Protein AF-A0A938V6F4-F1 (afdb_monomer)

pLDDT: mean 84.94, std 10.01, range [37.22, 95.19]

Mean predicted aligned error: 11.3 Å

Sequence (156 aa):
MPDELAATALKSLSTLVRALATEYGLTPGESLPTGRLVLPLSVDPELFRSKEQTREAAAQLVDEARRRVREGMEAIASFRLGRVYCFQCRSADCIHSAPGTPAQVFAGFSATGKPTFKELANLCLERGDERVDRIYADVPEVVAIAQEGDDLKGEL

Structure (mmCIF, N/CA/C/O backbone):
data_AF-A0A938V6F4-F1
#
_entry.id   AF-A0A938V6F4-F1
#
loop_
_atom_site.group_PDB
_atom_site.id
_atom_site.type_symbol
_atom_site.label_atom_id
_atom_site.label_alt_id
_atom_site.label_comp_id
_atom_site.label_asym_id
_atom_site.label_entity_id
_atom_site.label_seq_id
_atom_site.pdbx_PDB_ins_code
_atom_site.Cartn_x
_atom_site.Cartn_y
_atom_site.Cartn_z
_atom_site.occupancy
_atom_site.B_iso_or_equiv
_atom_site.auth_seq_id
_atom_site.auth_comp_id
_atom_site.auth_asym_id
_atom_site.auth_atom_id
_atom_site.pdbx_PDB_model_num
ATOM 1 N N . MET A 1 1 ? 14.570 -25.395 -25.319 1.00 80.25 1 MET A N 1
ATOM 2 C CA . MET A 1 1 ? 13.108 -25.355 -25.568 1.00 80.25 1 MET A CA 1
ATOM 3 C C . MET A 1 1 ? 12.564 -23.961 -25.241 1.00 80.25 1 MET A C 1
ATOM 5 O O . MET A 1 1 ? 13.219 -23.274 -24.464 1.00 80.25 1 MET A O 1
ATOM 9 N N . PRO A 1 2 ? 11.436 -23.499 -25.819 1.00 87.25 2 PRO A N 1
ATOM 10 C CA . PRO A 1 2 ? 10.906 -22.144 -25.585 1.00 87.25 2 PRO A CA 1
ATOM 11 C C . PRO A 1 2 ? 10.711 -21.786 -24.102 1.00 87.25 2 PRO A C 1
ATOM 13 O O . PRO A 1 2 ? 11.042 -20.677 -23.686 1.00 87.25 2 PRO A O 1
ATOM 16 N N . ASP A 1 3 ? 10.282 -22.750 -23.289 1.00 92.62 3 ASP A N 1
ATOM 17 C CA . ASP A 1 3 ? 10.033 -22.549 -21.856 1.00 92.62 3 ASP A CA 1
ATOM 18 C C . ASP A 1 3 ? 11.310 -22.229 -21.061 1.00 92.62 3 ASP A C 1
ATOM 20 O O . ASP A 1 3 ? 11.300 -21.395 -20.156 1.00 92.62 3 ASP A O 1
ATOM 24 N N . GLU A 1 4 ? 12.445 -22.829 -21.428 1.00 93.19 4 GLU A N 1
ATOM 25 C CA . GLU A 1 4 ? 13.740 -22.569 -20.782 1.00 93.19 4 GLU A CA 1
ATOM 26 C C . GLU A 1 4 ? 14.243 -21.148 -21.075 1.00 93.19 4 GLU A C 1
ATOM 28 O O . GLU A 1 4 ? 14.839 -20.496 -20.210 1.00 93.19 4 GLU A O 1
ATOM 33 N N . LEU A 1 5 ? 13.971 -20.642 -22.283 1.00 89.12 5 LEU A N 1
ATOM 34 C CA . LEU A 1 5 ? 14.291 -19.266 -22.666 1.00 89.12 5 LEU A CA 1
ATOM 35 C C . LEU A 1 5 ? 13.433 -18.274 -21.877 1.00 89.12 5 LEU A C 1
ATOM 37 O O . LEU A 1 5 ? 13.964 -17.306 -21.329 1.00 89.12 5 LEU A O 1
ATOM 41 N N . ALA A 1 6 ? 12.132 -18.548 -21.752 1.00 88.31 6 ALA A N 1
ATOM 42 C CA . ALA A 1 6 ? 11.220 -17.732 -20.956 1.00 88.31 6 ALA A CA 1
ATOM 43 C C . ALA A 1 6 ? 11.628 -17.696 -19.472 1.00 88.31 6 ALA A C 1
ATOM 45 O O . ALA A 1 6 ? 11.708 -16.619 -18.876 1.00 88.31 6 ALA A O 1
ATOM 46 N N . ALA A 1 7 ? 11.969 -18.848 -18.884 1.00 90.88 7 ALA A N 1
ATOM 47 C CA . ALA A 1 7 ? 12.443 -18.932 -17.502 1.00 90.88 7 ALA A CA 1
ATOM 48 C C . ALA A 1 7 ? 13.738 -18.129 -17.282 1.00 90.88 7 ALA A C 1
ATOM 50 O O . ALA A 1 7 ? 13.874 -17.404 -16.292 1.00 90.88 7 ALA A O 1
ATOM 51 N N . THR A 1 8 ? 14.673 -18.206 -18.231 1.00 93.19 8 THR A N 1
ATOM 52 C CA . THR A 1 8 ? 15.935 -17.453 -18.187 1.00 93.19 8 THR A CA 1
ATOM 53 C C . THR A 1 8 ? 15.697 -15.944 -18.276 1.00 93.19 8 THR A C 1
ATOM 55 O O . THR A 1 8 ? 16.282 -15.178 -17.503 1.00 93.19 8 THR A O 1
ATOM 58 N N . ALA A 1 9 ? 14.805 -15.504 -19.166 1.00 89.31 9 ALA A N 1
ATOM 59 C CA . ALA A 1 9 ? 14.434 -14.099 -19.303 1.00 89.31 9 ALA A CA 1
ATOM 60 C C . ALA A 1 9 ? 13.794 -13.552 -18.015 1.00 89.31 9 ALA A C 1
ATOM 62 O O . ALA A 1 9 ? 14.227 -12.519 -17.501 1.00 89.31 9 ALA A O 1
ATOM 63 N N . LEU A 1 10 ? 12.837 -14.280 -17.431 1.00 89.81 10 LEU A N 1
ATOM 64 C CA . LEU A 1 10 ? 12.196 -13.901 -16.166 1.00 89.81 10 LEU A CA 1
ATOM 65 C C . LEU A 1 10 ? 13.194 -13.825 -15.007 1.00 89.81 10 LEU A C 1
ATOM 67 O O . LEU A 1 10 ? 13.160 -12.874 -14.224 1.00 89.81 10 LEU A O 1
ATOM 71 N N . LYS A 1 11 ? 14.123 -14.784 -14.911 1.00 91.44 11 LYS A N 1
ATOM 72 C CA . LYS A 1 11 ? 15.184 -14.766 -13.893 1.00 91.44 11 LYS A CA 1
ATOM 73 C C . LYS A 1 11 ? 16.095 -13.547 -14.048 1.00 91.44 11 LYS A C 1
ATOM 75 O O . LYS A 1 11 ? 16.459 -12.918 -13.053 1.00 91.44 11 LYS A O 1
ATOM 80 N N . SER A 1 12 ? 16.429 -13.193 -15.286 1.00 91.81 12 SER A N 1
ATOM 81 C CA . SER A 1 12 ? 17.277 -12.038 -15.603 1.00 91.81 12 SER A CA 1
ATOM 82 C C . SER A 1 12 ? 16.583 -10.719 -15.252 1.00 91.81 12 SER A C 1
ATOM 84 O O . SER A 1 12 ? 17.177 -9.873 -14.587 1.00 91.81 12 SER A O 1
ATOM 86 N N . LEU A 1 13 ? 15.297 -10.580 -15.592 1.00 90.56 13 LEU A N 1
ATOM 87 C CA . LEU A 1 13 ? 14.470 -9.433 -15.204 1.00 90.56 13 LEU A CA 1
ATOM 88 C C . LEU A 1 13 ? 14.318 -9.321 -13.681 1.00 90.56 13 LEU A C 1
ATOM 90 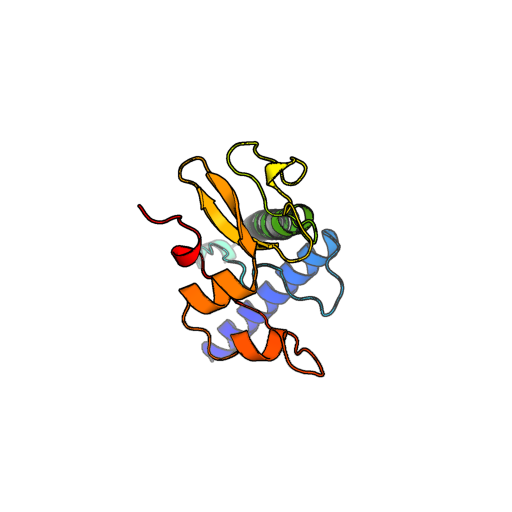O O . LEU A 1 13 ? 14.479 -8.238 -13.126 1.00 90.56 13 LEU A O 1
ATOM 94 N N . SER A 1 14 ? 14.072 -10.435 -12.986 1.00 88.88 14 SER A N 1
ATOM 95 C CA . SER A 1 14 ? 14.003 -10.456 -11.519 1.00 88.88 14 SER A CA 1
ATOM 96 C C . SER A 1 14 ? 15.321 -10.003 -10.884 1.00 88.88 14 SER A C 1
ATOM 98 O O . SER A 1 14 ? 15.320 -9.239 -9.919 1.00 88.88 14 SER A O 1
ATOM 100 N N . THR A 1 15 ? 16.449 -10.424 -11.460 1.00 90.88 15 THR A N 1
ATOM 101 C CA . THR A 1 15 ? 17.787 -10.043 -10.992 1.00 90.88 15 THR A CA 1
ATOM 102 C C . THR A 1 15 ? 18.040 -8.548 -11.204 1.00 90.88 15 THR A C 1
ATOM 104 O O . THR A 1 15 ? 18.499 -7.881 -10.279 1.00 90.88 15 THR A O 1
ATOM 107 N N . LEU A 1 16 ? 17.671 -8.002 -12.370 1.00 91.00 16 LEU A N 1
ATOM 108 C CA . LEU A 1 16 ? 17.742 -6.565 -12.657 1.00 91.00 16 LEU A CA 1
ATOM 109 C C . LEU A 1 16 ? 16.923 -5.745 -11.652 1.00 91.00 16 LEU A C 1
ATOM 111 O O . LEU A 1 16 ? 17.434 -4.799 -11.058 1.00 91.00 16 LEU A O 1
ATOM 115 N N . VAL A 1 17 ? 15.662 -6.124 -11.436 1.00 89.88 17 VAL A N 1
ATOM 116 C CA . VAL A 1 17 ? 14.770 -5.421 -10.506 1.00 89.88 17 VAL A CA 1
ATOM 117 C C . VAL A 1 17 ? 15.324 -5.455 -9.079 1.00 89.88 17 VAL A C 1
ATOM 119 O O . VAL A 1 17 ? 15.293 -4.435 -8.395 1.00 89.88 17 VAL A O 1
ATOM 122 N N . ARG A 1 18 ? 15.870 -6.594 -8.628 1.00 87.06 18 ARG A N 1
ATOM 123 C CA . ARG A 1 18 ? 16.500 -6.697 -7.301 1.00 87.06 18 ARG A CA 1
ATOM 124 C C . ARG A 1 18 ? 17.734 -5.809 -7.173 1.00 87.06 18 ARG A C 1
ATOM 126 O O . ARG A 1 18 ? 17.862 -5.137 -6.158 1.00 87.06 18 ARG A O 1
ATOM 133 N N . ALA A 1 19 ? 18.597 -5.773 -8.188 1.00 90.19 19 ALA A N 1
ATOM 134 C CA . ALA A 1 19 ? 19.778 -4.913 -8.181 1.00 90.19 19 ALA A CA 1
ATOM 135 C C . ALA A 1 19 ? 19.389 -3.432 -8.032 1.00 90.19 19 ALA A C 1
ATOM 137 O O . ALA A 1 19 ? 19.917 -2.744 -7.162 1.00 90.19 19 ALA A O 1
ATOM 138 N N . LEU A 1 20 ? 18.392 -2.982 -8.801 1.00 90.38 20 LEU A N 1
ATOM 139 C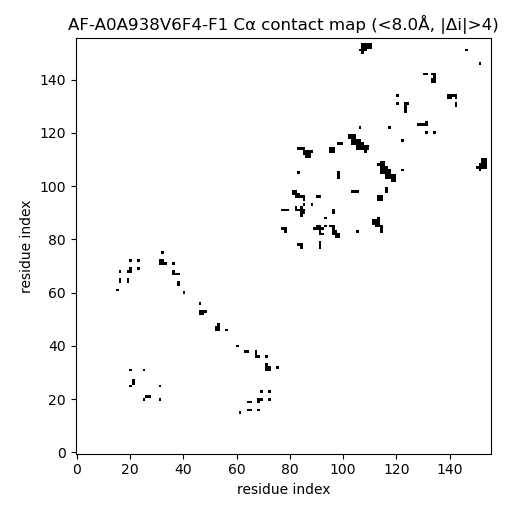 CA . LEU A 1 20 ? 17.851 -1.626 -8.693 1.00 90.38 20 LEU A CA 1
ATOM 140 C C . LEU A 1 20 ? 17.207 -1.368 -7.324 1.00 90.38 20 LEU A C 1
ATOM 142 O O . LEU A 1 20 ? 17.409 -0.309 -6.748 1.00 90.38 20 LEU A O 1
ATOM 146 N N . ALA A 1 21 ? 16.455 -2.319 -6.768 1.00 86.62 21 ALA A N 1
ATOM 147 C CA . ALA A 1 21 ? 15.827 -2.150 -5.456 1.00 86.62 21 ALA A CA 1
ATOM 148 C C . ALA A 1 21 ? 16.853 -1.973 -4.327 1.00 86.62 21 ALA A C 1
ATOM 150 O O . ALA A 1 21 ? 16.626 -1.189 -3.406 1.00 86.62 21 ALA A O 1
ATOM 151 N N . THR A 1 22 ? 18.003 -2.643 -4.419 1.00 87.50 22 THR A N 1
ATOM 152 C CA . THR A 1 22 ? 19.114 -2.460 -3.477 1.00 87.50 22 THR A CA 1
ATOM 153 C C . THR A 1 22 ? 19.737 -1.064 -3.574 1.00 87.50 22 THR A C 1
ATOM 155 O O . THR A 1 22 ? 20.095 -0.507 -2.539 1.00 87.50 22 THR A O 1
ATOM 158 N N . GLU A 1 23 ? 19.776 -0.438 -4.760 1.00 86.69 23 GLU A N 1
ATOM 159 C CA . GLU A 1 23 ? 20.163 0.982 -4.897 1.00 86.69 23 GLU A CA 1
ATOM 160 C C . GLU A 1 23 ? 19.226 1.916 -4.108 1.00 86.69 23 GLU A C 1
ATOM 162 O O . GLU A 1 23 ? 19.654 2.966 -3.633 1.00 86.69 23 GLU A O 1
ATOM 167 N N . TYR A 1 24 ? 17.964 1.516 -3.919 1.00 80.75 24 TYR A N 1
ATOM 168 C CA . TYR A 1 24 ? 16.964 2.229 -3.115 1.00 80.75 24 TYR A CA 1
ATOM 169 C C . TYR A 1 24 ? 16.865 1.735 -1.662 1.00 80.75 24 TYR A C 1
ATOM 171 O O . TYR A 1 24 ? 15.933 2.109 -0.951 1.00 80.75 24 TYR A O 1
ATOM 179 N N . GLY A 1 25 ? 17.819 0.919 -1.202 1.00 81.25 25 GLY A N 1
ATOM 180 C CA . GLY A 1 25 ? 17.930 0.504 0.197 1.00 81.25 25 GLY A CA 1
ATOM 181 C C . GLY A 1 25 ? 17.214 -0.796 0.567 1.00 81.25 25 GLY A C 1
ATOM 182 O O . GLY A 1 25 ? 17.171 -1.120 1.750 1.00 81.25 25 GLY A O 1
ATOM 183 N N . LEU A 1 26 ? 16.684 -1.559 -0.400 1.00 81.25 26 LEU A N 1
ATOM 184 C CA . LEU A 1 26 ? 16.138 -2.894 -0.128 1.00 81.25 26 LEU A CA 1
ATOM 185 C C . LEU A 1 26 ? 17.275 -3.881 0.177 1.00 81.25 26 LEU A C 1
ATOM 187 O O . LEU A 1 26 ? 18.180 -4.077 -0.647 1.00 81.25 26 LEU A O 1
ATOM 191 N N . THR A 1 27 ? 17.230 -4.529 1.340 1.00 79.12 27 THR A N 1
ATOM 192 C CA . THR A 1 27 ? 18.276 -5.472 1.748 1.00 79.12 27 THR A CA 1
ATOM 193 C C . THR A 1 27 ? 18.090 -6.856 1.103 1.00 79.12 27 THR A C 1
ATOM 195 O O . THR A 1 27 ? 16.982 -7.238 0.707 1.00 79.12 27 THR A O 1
ATOM 198 N N . PRO A 1 28 ? 19.170 -7.649 0.953 1.00 71.31 28 PRO A N 1
ATOM 199 C CA . PRO A 1 28 ? 19.070 -9.002 0.416 1.00 71.31 28 PRO A CA 1
ATOM 200 C C . PRO A 1 28 ? 18.142 -9.884 1.264 1.00 71.31 28 PRO A C 1
ATOM 202 O O . PRO A 1 28 ? 18.391 -10.103 2.444 1.00 71.31 28 PRO A O 1
ATOM 205 N N . GLY A 1 29 ? 17.094 -10.427 0.642 1.00 68.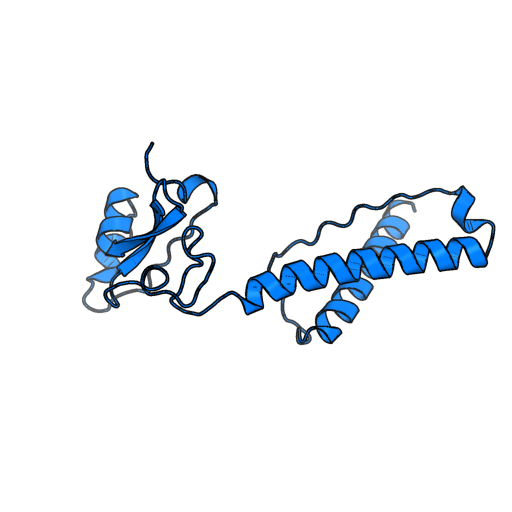69 29 GLY A N 1
ATOM 206 C CA . GLY A 1 29 ? 16.101 -11.285 1.304 1.00 68.69 29 GLY A CA 1
ATOM 207 C C . GLY A 1 29 ? 14.776 -10.586 1.610 1.00 68.69 29 GLY A C 1
ATOM 208 O O . GLY A 1 29 ? 13.766 -11.270 1.768 1.00 68.69 29 GLY A O 1
ATOM 209 N N . GLU A 1 30 ? 14.735 -9.252 1.588 1.00 69.31 30 GLU A N 1
ATOM 210 C CA . GLU A 1 30 ? 13.475 -8.518 1.670 1.00 69.31 30 GLU A CA 1
ATOM 211 C C . GLU A 1 30 ? 12.663 -8.663 0.375 1.00 69.31 30 GLU A C 1
ATOM 213 O O . GLU A 1 30 ? 13.189 -8.822 -0.739 1.00 69.31 30 GLU A O 1
ATOM 218 N N . SER A 1 31 ? 11.341 -8.657 0.539 1.00 68.81 31 SER A N 1
ATOM 219 C CA . SER A 1 31 ? 10.402 -8.672 -0.578 1.00 68.81 31 SER A CA 1
ATOM 220 C C . SER A 1 31 ? 10.137 -7.252 -1.052 1.00 68.81 31 SER A C 1
ATOM 222 O O . SER A 1 31 ? 10.081 -6.322 -0.251 1.00 68.81 31 SER A O 1
ATOM 224 N N . LEU A 1 32 ? 9.927 -7.094 -2.362 1.00 69.38 32 LEU A N 1
ATOM 225 C CA . LEU A 1 32 ? 9.376 -5.847 -2.874 1.00 69.38 32 LEU A CA 1
ATOM 226 C C . LEU A 1 32 ? 8.001 -5.600 -2.249 1.00 69.38 32 LEU A C 1
ATOM 228 O O . LEU A 1 32 ? 7.247 -6.545 -2.010 1.00 69.38 32 LEU A O 1
ATOM 232 N N . PRO A 1 33 ? 7.623 -4.339 -2.056 1.00 64.75 33 PRO A N 1
ATOM 233 C CA . PRO A 1 33 ? 6.568 -3.992 -1.112 1.00 64.75 33 PRO A CA 1
ATOM 234 C C . PRO A 1 33 ? 5.185 -4.222 -1.696 1.00 64.75 33 PRO A C 1
ATOM 236 O O . PRO A 1 33 ? 4.255 -4.623 -1.011 1.00 64.75 33 PRO A O 1
ATOM 239 N N . THR A 1 34 ? 5.074 -4.026 -3.006 1.00 64.19 34 THR A N 1
ATOM 240 C CA . THR A 1 34 ? 3.887 -4.348 -3.787 1.00 64.19 34 THR A CA 1
ATOM 241 C C . THR A 1 34 ? 3.754 -5.849 -4.052 1.00 64.19 34 THR A C 1
ATOM 243 O O . THR A 1 34 ? 2.776 -6.262 -4.669 1.00 64.19 34 THR A O 1
ATOM 246 N N . GLY A 1 35 ? 4.749 -6.675 -3.685 1.00 67.44 35 GLY A N 1
ATOM 247 C CA . GLY A 1 35 ? 4.839 -8.112 -3.998 1.00 67.44 35 GLY A CA 1
ATOM 248 C C . GLY A 1 35 ? 4.983 -8.440 -5.494 1.00 67.44 35 GLY A C 1
ATOM 249 O O . GLY A 1 35 ? 5.545 -9.468 -5.866 1.00 67.44 35 GLY A O 1
ATOM 250 N N . ARG A 1 36 ? 4.525 -7.541 -6.369 1.00 73.44 36 ARG A N 1
ATOM 251 C CA . ARG A 1 36 ? 4.536 -7.621 -7.825 1.00 73.44 36 ARG A CA 1
ATOM 252 C C . ARG A 1 36 ? 4.926 -6.264 -8.404 1.00 73.44 36 ARG A C 1
ATOM 254 O O . ARG A 1 36 ? 4.396 -5.229 -8.007 1.00 73.44 36 ARG A O 1
ATOM 261 N N . LEU A 1 37 ? 5.815 -6.285 -9.389 1.00 79.44 37 LEU A N 1
ATOM 262 C CA . LEU A 1 37 ? 6.174 -5.123 -10.194 1.00 79.44 37 LEU A CA 1
ATOM 263 C C . LEU A 1 37 ? 5.788 -5.413 -11.645 1.00 79.44 37 LEU A C 1
ATOM 265 O O . LEU A 1 37 ? 6.138 -6.463 -12.183 1.00 79.44 37 LEU A O 1
ATOM 269 N N . VAL A 1 38 ? 5.018 -4.512 -12.256 1.00 82.81 38 VAL A N 1
ATOM 270 C CA . VAL A 1 38 ? 4.537 -4.665 -13.635 1.00 82.81 38 VAL A CA 1
ATOM 271 C C . VAL A 1 38 ? 5.401 -3.809 -14.553 1.00 82.81 38 VAL A C 1
ATOM 273 O O . VAL A 1 38 ? 5.403 -2.584 -14.437 1.00 82.81 38 VAL A O 1
ATOM 276 N N . LEU A 1 39 ? 6.126 -4.465 -15.460 1.00 83.50 39 LEU A N 1
ATOM 277 C CA . LEU A 1 39 ? 6.917 -3.815 -16.502 1.00 83.50 39 LEU A CA 1
ATOM 278 C C . LEU A 1 39 ? 6.186 -3.934 -17.844 1.00 83.50 39 LEU A C 1
ATOM 280 O O . LEU A 1 39 ? 5.906 -5.058 -18.269 1.00 83.50 39 LEU A O 1
ATOM 284 N N . PRO A 1 40 ? 5.888 -2.822 -18.533 1.00 79.06 40 PRO A N 1
ATOM 285 C CA . PRO A 1 40 ? 5.463 -2.884 -19.923 1.00 79.06 40 PRO A CA 1
ATOM 286 C C . PRO A 1 40 ? 6.675 -3.253 -20.790 1.00 79.06 40 PRO A C 1
ATOM 288 O O . PRO A 1 40 ? 7.617 -2.475 -20.912 1.00 79.06 40 PRO A O 1
ATOM 291 N N . LEU A 1 41 ? 6.669 -4.453 -21.371 1.00 79.88 41 LEU A N 1
ATOM 292 C CA . LEU A 1 41 ? 7.734 -4.926 -22.258 1.00 79.88 41 LEU A CA 1
ATOM 293 C C . LEU A 1 41 ? 7.241 -4.924 -23.703 1.00 79.88 41 LEU A C 1
ATOM 295 O O . LEU A 1 41 ? 6.216 -5.529 -24.009 1.00 79.88 41 LEU A O 1
ATOM 299 N N . SER A 1 42 ? 8.000 -4.279 -24.587 1.00 75.31 42 SER A N 1
ATOM 300 C CA . SER A 1 42 ? 7.846 -4.419 -26.037 1.00 75.31 42 SER A CA 1
ATOM 301 C C . SER A 1 42 ? 9.034 -5.207 -26.568 1.00 75.31 42 SER A C 1
ATOM 303 O O . SER A 1 42 ? 10.181 -4.822 -26.349 1.00 75.31 42 SER A O 1
ATOM 305 N N . VAL A 1 43 ? 8.761 -6.332 -27.226 1.00 74.06 43 VAL A N 1
ATOM 306 C CA . VAL A 1 43 ? 9.788 -7.173 -27.846 1.00 74.06 43 VAL A CA 1
ATOM 307 C C . VAL A 1 43 ? 9.647 -7.029 -29.350 1.00 74.06 43 VAL A C 1
ATOM 309 O O . VAL A 1 43 ? 8.679 -7.514 -29.928 1.00 74.06 43 VAL A O 1
ATOM 312 N N . ASP A 1 44 ? 10.615 -6.365 -29.971 1.00 78.94 44 ASP A N 1
ATOM 313 C CA . ASP A 1 44 ? 10.748 -6.314 -31.421 1.00 78.94 44 ASP A CA 1
ATOM 314 C C . ASP A 1 44 ? 11.986 -7.145 -31.818 1.00 78.94 44 ASP A C 1
ATOM 316 O O . ASP A 1 44 ? 13.111 -6.788 -31.451 1.00 78.94 44 ASP A O 1
ATOM 320 N N . PRO A 1 45 ? 11.802 -8.283 -32.518 1.00 73.19 45 PRO A N 1
ATOM 321 C CA . PRO A 1 45 ? 12.898 -9.145 -32.966 1.00 73.19 45 PRO A CA 1
ATOM 322 C C . PRO A 1 45 ? 13.935 -8.421 -33.834 1.00 73.19 45 PRO A C 1
ATOM 324 O O . PRO A 1 45 ? 15.088 -8.849 -33.911 1.00 73.19 45 PRO A O 1
ATOM 327 N N . GLU A 1 46 ? 13.542 -7.323 -34.476 1.00 76.69 46 GLU A N 1
ATOM 328 C CA . GLU A 1 46 ? 14.383 -6.542 -35.377 1.00 76.69 46 GLU A CA 1
ATOM 329 C C . GLU A 1 46 ? 15.350 -5.618 -34.614 1.00 76.69 46 GLU A C 1
ATOM 331 O O . GLU A 1 46 ? 16.418 -5.299 -35.139 1.00 76.69 46 GLU A O 1
ATOM 336 N N . LEU A 1 47 ? 15.043 -5.259 -33.355 1.00 67.38 47 LEU A N 1
ATOM 337 C CA . LEU A 1 47 ? 15.872 -4.385 -32.501 1.00 67.38 47 LEU A CA 1
ATOM 338 C C . LEU A 1 47 ? 17.226 -4.998 -32.117 1.00 67.38 47 LEU A C 1
ATOM 340 O O . LEU A 1 47 ? 18.148 -4.288 -31.715 1.00 67.38 47 LEU A O 1
ATOM 344 N N . PHE A 1 48 ? 17.373 -6.316 -32.244 1.00 68.88 48 PHE A N 1
ATOM 345 C CA . PHE A 1 48 ? 18.604 -7.028 -31.888 1.00 68.88 48 PHE A CA 1
ATOM 346 C C . PHE A 1 48 ? 19.578 -7.186 -33.063 1.00 68.88 48 PHE A C 1
ATOM 348 O O . PHE A 1 48 ? 20.597 -7.869 -32.945 1.00 68.88 48 PHE A O 1
ATOM 355 N N . ARG A 1 49 ? 19.294 -6.550 -34.208 1.00 74.31 49 ARG A N 1
ATOM 356 C CA . ARG A 1 49 ? 20.150 -6.610 -35.404 1.00 74.31 49 ARG A CA 1
ATOM 357 C C . ARG A 1 49 ? 21.404 -5.750 -35.295 1.00 74.31 49 ARG A C 1
ATOM 359 O O . ARG A 1 49 ? 22.384 -6.022 -35.988 1.00 74.31 49 ARG A O 1
ATOM 366 N N . SER A 1 50 ? 21.405 -4.742 -34.421 1.00 83.00 50 SER A N 1
ATOM 367 C CA . SER A 1 50 ? 22.587 -3.931 -34.131 1.00 83.00 50 SER A CA 1
ATOM 368 C C . SER A 1 50 ? 22.871 -3.846 -32.630 1.00 83.00 50 SER A C 1
ATOM 370 O O . SER A 1 50 ? 21.971 -3.840 -31.785 1.00 83.00 50 SER A O 1
ATOM 372 N N . LYS A 1 51 ? 24.163 -3.759 -32.288 1.00 84.56 51 LYS A N 1
ATOM 373 C CA . LYS A 1 51 ? 24.610 -3.580 -30.898 1.00 84.56 51 LYS A CA 1
ATOM 374 C C . LYS A 1 51 ? 24.118 -2.260 -30.300 1.00 84.56 51 LYS A C 1
ATOM 376 O O . LYS A 1 51 ? 23.906 -2.188 -29.095 1.00 84.56 51 LYS A O 1
ATOM 381 N N . GLU A 1 52 ? 23.960 -1.233 -31.129 1.00 86.00 52 GLU A N 1
ATOM 382 C CA . GLU A 1 52 ? 23.525 0.097 -30.705 1.00 86.00 52 GLU A CA 1
ATOM 383 C C . GLU A 1 52 ? 22.042 0.106 -30.324 1.00 86.00 52 GLU A C 1
ATOM 385 O O . GLU A 1 52 ? 21.714 0.489 -29.205 1.00 86.00 52 GLU A O 1
ATOM 390 N N . GLN A 1 53 ? 21.175 -0.454 -31.174 1.00 81.69 53 GLN A N 1
ATOM 391 C CA . GLN A 1 53 ? 19.740 -0.602 -30.892 1.00 81.69 53 GLN A CA 1
ATOM 392 C C . GLN A 1 53 ? 19.489 -1.483 -29.665 1.00 81.69 53 GLN A C 1
ATOM 394 O O . GLN A 1 53 ? 18.684 -1.143 -28.801 1.00 81.69 53 GLN A O 1
ATOM 399 N N . THR A 1 54 ? 20.245 -2.579 -29.532 1.00 83.75 54 THR A N 1
ATOM 400 C CA . THR A 1 54 ? 20.175 -3.445 -28.344 1.00 83.75 54 THR A CA 1
ATOM 401 C C . THR A 1 54 ? 20.527 -2.672 -27.071 1.00 83.75 54 THR A C 1
ATOM 403 O O . THR A 1 54 ? 19.877 -2.835 -26.038 1.00 83.75 54 THR A O 1
ATOM 406 N N . ARG A 1 55 ? 21.560 -1.821 -27.127 1.00 85.62 55 ARG A N 1
ATOM 407 C CA . ARG A 1 55 ? 21.999 -1.017 -25.982 1.00 85.62 55 ARG A CA 1
ATOM 408 C C . ARG A 1 55 ? 20.971 0.050 -25.613 1.00 85.62 55 ARG A C 1
ATOM 410 O O . ARG A 1 55 ? 20.739 0.258 -24.426 1.00 85.62 55 ARG A O 1
ATOM 417 N N . GLU A 1 56 ? 20.364 0.697 -26.601 1.00 86.44 56 GLU A N 1
ATOM 418 C CA . GLU A 1 56 ? 19.312 1.691 -26.388 1.00 86.44 56 GLU A CA 1
ATOM 419 C C . GLU A 1 56 ? 18.065 1.062 -25.753 1.00 86.44 56 GLU A C 1
ATOM 421 O O . GLU A 1 56 ? 17.607 1.525 -24.710 1.00 86.44 56 GLU A O 1
ATOM 426 N N . ALA A 1 57 ? 17.576 -0.051 -26.307 1.00 85.25 57 ALA A N 1
ATOM 427 C CA . ALA A 1 57 ? 16.439 -0.780 -25.750 1.00 85.25 57 ALA A CA 1
ATOM 428 C C . ALA A 1 57 ? 16.714 -1.269 -24.314 1.00 85.25 57 ALA A C 1
ATOM 430 O O . ALA A 1 57 ? 15.854 -1.168 -23.437 1.00 85.25 57 ALA A O 1
ATOM 431 N N . ALA A 1 58 ? 17.933 -1.749 -24.041 1.00 86.81 58 ALA A N 1
ATOM 432 C CA . ALA A 1 58 ? 18.341 -2.132 -22.692 1.00 86.81 58 ALA A CA 1
ATOM 433 C C . ALA A 1 58 ? 18.353 -0.935 -21.725 1.00 86.81 58 ALA A C 1
ATOM 435 O O . ALA A 1 58 ? 17.907 -1.074 -20.588 1.00 86.81 58 ALA A O 1
ATOM 436 N N . ALA A 1 59 ? 18.819 0.239 -22.164 1.00 89.38 59 ALA A N 1
ATOM 437 C CA . ALA A 1 59 ? 18.800 1.452 -21.349 1.00 89.38 59 ALA A CA 1
ATOM 438 C C . ALA A 1 59 ? 17.364 1.886 -21.011 1.00 89.38 59 ALA A C 1
ATOM 440 O O . ALA A 1 59 ? 17.064 2.136 -19.846 1.00 89.38 59 ALA A O 1
ATOM 441 N N . GLN A 1 60 ? 16.459 1.869 -21.994 1.00 88.94 60 GLN A N 1
ATOM 442 C CA . GLN A 1 60 ? 15.040 2.181 -21.785 1.00 88.94 60 GLN A CA 1
ATOM 443 C C . GLN A 1 60 ? 14.376 1.219 -20.790 1.00 88.94 60 GLN A C 1
ATOM 445 O O . GLN A 1 60 ? 13.640 1.651 -19.903 1.00 88.94 60 GLN A O 1
ATOM 450 N N . LEU A 1 61 ? 14.671 -0.082 -20.890 1.00 89.00 61 LEU A N 1
ATOM 451 C CA . LEU A 1 61 ? 14.187 -1.080 -19.935 1.00 89.00 61 LEU A CA 1
ATOM 452 C C . LEU A 1 61 ? 14.693 -0.804 -18.513 1.00 89.00 61 LEU A C 1
ATOM 454 O O . LEU A 1 61 ? 13.924 -0.905 -17.557 1.00 89.00 61 LEU A O 1
ATOM 458 N N . VAL A 1 62 ? 15.976 -0.462 -18.365 1.00 92.19 62 VAL A N 1
ATOM 459 C CA . VAL A 1 62 ? 16.566 -0.119 -17.062 1.00 92.19 62 VAL A CA 1
ATOM 460 C C . VAL A 1 62 ? 15.900 1.124 -16.478 1.00 92.19 62 VAL A C 1
ATOM 462 O O . VAL A 1 62 ? 15.565 1.120 -15.295 1.00 92.19 62 VAL A O 1
ATOM 465 N N . ASP A 1 63 ? 15.669 2.160 -17.281 1.00 91.88 63 ASP A N 1
ATOM 466 C CA . ASP A 1 63 ? 15.041 3.398 -16.816 1.00 91.88 63 ASP A CA 1
ATOM 467 C C . ASP A 1 63 ? 13.579 3.189 -16.405 1.00 91.88 63 ASP A C 1
ATOM 469 O O . ASP A 1 63 ? 13.173 3.651 -15.335 1.00 91.88 63 ASP A O 1
ATOM 473 N N . GLU A 1 64 ? 12.803 2.426 -17.180 1.00 90.56 64 GLU A N 1
ATOM 474 C CA . GLU A 1 64 ? 11.431 2.062 -16.811 1.00 90.56 64 GLU A CA 1
ATOM 475 C C . GLU A 1 64 ? 11.406 1.204 -15.540 1.00 90.56 64 GLU A C 1
ATOM 477 O O . GLU A 1 64 ? 10.641 1.484 -14.615 1.00 90.56 64 GLU A O 1
ATOM 482 N N . ALA A 1 65 ? 12.276 0.194 -15.439 1.00 90.50 65 ALA A N 1
ATOM 483 C CA . ALA A 1 65 ? 12.369 -0.633 -14.240 1.00 90.50 65 ALA A CA 1
ATOM 484 C C . ALA A 1 65 ? 12.756 0.195 -13.010 1.00 90.50 65 ALA A C 1
ATOM 486 O O . ALA A 1 65 ? 12.133 0.058 -11.956 1.00 90.50 65 ALA A O 1
ATOM 487 N N . ARG A 1 66 ? 13.723 1.106 -13.149 1.00 92.00 66 ARG A N 1
ATOM 488 C CA . ARG A 1 66 ? 14.145 2.021 -12.083 1.00 92.00 66 ARG A CA 1
ATOM 489 C C . ARG A 1 66 ? 12.996 2.916 -11.642 1.00 92.00 66 ARG A C 1
ATOM 491 O O . ARG A 1 66 ? 12.783 3.080 -10.442 1.00 92.00 66 ARG A O 1
ATOM 498 N N . ARG A 1 67 ? 12.243 3.478 -12.590 1.00 88.75 67 ARG A N 1
ATOM 499 C CA . ARG A 1 67 ? 11.068 4.307 -12.303 1.00 88.75 67 ARG A CA 1
ATOM 500 C C . ARG A 1 67 ? 10.037 3.536 -11.478 1.00 88.75 67 ARG A C 1
ATOM 502 O O . ARG A 1 67 ? 9.626 4.017 -10.429 1.00 88.75 67 ARG A O 1
ATOM 509 N N . ARG A 1 68 ? 9.693 2.315 -11.892 1.00 88.00 68 ARG A N 1
ATOM 510 C CA . ARG A 1 68 ? 8.722 1.461 -11.184 1.00 88.00 68 ARG A CA 1
ATOM 511 C C . ARG A 1 68 ? 9.200 1.022 -9.804 1.00 88.00 68 ARG A C 1
ATOM 513 O O . ARG A 1 68 ? 8.406 0.992 -8.869 1.00 88.00 68 ARG A O 1
ATOM 520 N N . VAL A 1 69 ? 10.483 0.680 -9.668 1.00 87.94 69 VAL A N 1
ATOM 521 C CA . VAL A 1 69 ? 11.080 0.338 -8.369 1.00 87.94 69 VAL A CA 1
ATOM 522 C C . VAL A 1 69 ? 10.999 1.537 -7.437 1.00 87.94 69 VAL A C 1
ATOM 524 O O . VAL A 1 69 ? 10.523 1.392 -6.317 1.00 87.94 69 VAL A O 1
ATOM 527 N N . ARG A 1 70 ? 11.391 2.726 -7.906 1.00 85.31 70 ARG A N 1
ATOM 528 C CA . ARG A 1 70 ? 11.302 3.964 -7.128 1.00 85.31 70 ARG A CA 1
ATOM 529 C C . ARG A 1 70 ? 9.874 4.230 -6.653 1.00 85.31 70 ARG A C 1
ATOM 531 O O . ARG A 1 70 ? 9.680 4.406 -5.459 1.00 85.31 70 ARG A O 1
ATOM 538 N N . GLU A 1 71 ? 8.891 4.181 -7.551 1.00 82.00 71 GLU A N 1
ATOM 539 C CA . GLU A 1 71 ? 7.469 4.363 -7.213 1.00 82.00 71 GLU A CA 1
ATOM 540 C C . GLU A 1 71 ? 7.006 3.367 -6.135 1.00 82.00 71 GLU A C 1
ATOM 542 O O . GLU A 1 71 ? 6.339 3.745 -5.172 1.00 82.00 71 GLU A O 1
ATOM 547 N N . GLY A 1 72 ? 7.407 2.096 -6.255 1.00 78.44 72 GLY A N 1
ATOM 548 C CA . GLY A 1 72 ? 7.104 1.068 -5.258 1.00 78.44 72 GLY A CA 1
ATOM 549 C C . GLY A 1 72 ? 7.789 1.299 -3.906 1.00 78.44 72 GLY A C 1
ATOM 550 O O . GLY A 1 72 ? 7.185 1.056 -2.864 1.00 78.44 72 GLY A O 1
ATOM 551 N N . MET A 1 73 ? 9.030 1.789 -3.904 1.00 76.69 73 MET A N 1
ATOM 552 C CA . MET A 1 73 ? 9.790 2.075 -2.681 1.00 76.69 73 MET A CA 1
ATOM 553 C C . MET A 1 73 ? 9.305 3.354 -1.984 1.00 76.69 73 MET A C 1
ATOM 555 O O . MET A 1 73 ? 9.194 3.382 -0.759 1.00 76.69 73 MET A O 1
ATOM 559 N N . GLU A 1 74 ? 8.949 4.393 -2.740 1.00 71.75 74 GLU A N 1
ATOM 560 C CA . GLU A 1 74 ? 8.354 5.631 -2.218 1.00 71.75 74 GLU A CA 1
ATOM 561 C C . GLU A 1 74 ? 7.003 5.368 -1.536 1.00 71.75 74 GLU A C 1
ATOM 563 O O . GLU A 1 74 ? 6.698 5.977 -0.504 1.00 71.75 74 GLU A O 1
ATOM 568 N N . ALA A 1 75 ? 6.230 4.398 -2.037 1.00 65.38 75 ALA A N 1
ATOM 569 C CA . ALA A 1 75 ? 5.009 3.947 -1.377 1.00 65.38 75 ALA A CA 1
ATOM 570 C C . ALA A 1 75 ? 5.269 3.385 0.040 1.00 65.38 75 ALA A C 1
ATOM 572 O O . ALA A 1 75 ? 4.458 3.632 0.932 1.00 65.38 75 ALA A O 1
ATOM 573 N N . ILE A 1 76 ? 6.409 2.716 0.298 1.00 59.69 76 ILE A N 1
ATOM 574 C CA . ILE A 1 76 ? 6.786 2.304 1.670 1.00 59.69 76 ILE A CA 1
ATOM 575 C C . ILE A 1 76 ? 7.410 3.432 2.468 1.00 59.69 76 ILE A C 1
ATOM 577 O O . ILE A 1 76 ? 7.160 3.532 3.662 1.00 59.69 76 ILE A O 1
ATOM 581 N N . ALA A 1 77 ? 8.255 4.266 1.862 1.00 55.31 77 ALA A N 1
ATOM 582 C CA . ALA A 1 77 ? 8.861 5.378 2.593 1.00 55.31 77 ALA A CA 1
ATOM 583 C C . ALA A 1 77 ? 7.775 6.306 3.179 1.00 55.31 77 ALA A C 1
ATOM 585 O O . ALA A 1 77 ? 7.976 6.941 4.216 1.00 55.31 77 ALA A O 1
ATOM 586 N N . SER A 1 78 ? 6.600 6.316 2.539 1.00 56.75 78 SER A N 1
ATOM 587 C CA . SER A 1 78 ? 5.370 6.964 2.998 1.00 56.75 78 SER A CA 1
ATOM 588 C C . SER A 1 78 ? 4.588 6.169 4.059 1.00 56.75 78 SER A C 1
ATOM 590 O O . SER A 1 78 ? 3.735 6.744 4.739 1.00 56.75 78 SER A O 1
ATOM 592 N N . PHE A 1 79 ? 4.850 4.869 4.224 1.00 63.88 79 PHE A N 1
ATOM 593 C CA . PHE A 1 79 ? 4.259 4.033 5.265 1.00 63.88 79 PHE A CA 1
ATOM 594 C C . PHE A 1 79 ? 4.852 4.404 6.625 1.00 63.88 79 PHE A C 1
ATOM 596 O O . PHE A 1 79 ? 6.030 4.205 6.924 1.00 63.88 79 PHE A O 1
ATOM 603 N N . ARG A 1 80 ? 4.000 4.965 7.475 1.00 72.75 80 ARG A N 1
ATOM 604 C CA . ARG A 1 80 ? 4.317 5.315 8.854 1.00 72.75 80 ARG A CA 1
ATOM 605 C C . ARG A 1 80 ? 3.569 4.341 9.751 1.00 72.75 80 ARG A C 1
ATOM 607 O O . ARG A 1 80 ? 2.347 4.266 9.678 1.00 72.75 80 ARG A O 1
ATOM 614 N N . LEU A 1 81 ? 4.290 3.594 10.588 1.00 78.56 81 LEU A N 1
ATOM 615 C CA . LEU A 1 81 ? 3.658 2.657 11.519 1.00 78.56 81 LEU A CA 1
ATOM 616 C C . LEU A 1 81 ? 2.602 3.386 12.367 1.00 78.56 81 LEU A C 1
ATOM 618 O O . LEU A 1 81 ? 2.859 4.472 12.886 1.00 78.56 81 LEU A O 1
ATOM 622 N N . GLY A 1 82 ? 1.411 2.793 12.474 1.00 86.06 82 GLY A N 1
ATOM 623 C CA . GLY A 1 82 ? 0.278 3.380 13.197 1.00 86.06 82 GLY A CA 1
ATOM 624 C C . GLY A 1 82 ? -0.389 4.563 12.488 1.00 86.06 82 GLY A C 1
ATOM 625 O O . GLY A 1 82 ? -1.216 5.240 13.097 1.00 86.06 82 GLY A O 1
ATOM 626 N N . ARG A 1 83 ? -0.039 4.837 11.223 1.00 90.81 83 ARG A N 1
ATOM 627 C CA . ARG A 1 83 ? -0.590 5.947 10.447 1.00 90.81 83 ARG A CA 1
ATOM 628 C C . ARG A 1 83 ? -1.071 5.519 9.064 1.00 90.81 83 ARG A C 1
ATOM 630 O O . ARG A 1 83 ? -0.486 4.661 8.413 1.00 90.81 83 ARG A O 1
ATOM 637 N N . VAL A 1 84 ? -2.123 6.185 8.601 1.00 90.25 84 VAL A N 1
ATOM 638 C CA . VAL A 1 84 ? -2.726 6.016 7.277 1.00 90.25 84 VAL A CA 1
ATOM 639 C C . VAL A 1 84 ? -2.640 7.331 6.511 1.00 90.25 84 VAL A C 1
ATOM 641 O O . VAL A 1 84 ? -2.861 8.416 7.058 1.00 90.25 84 VAL A O 1
ATOM 644 N N . TYR A 1 85 ? -2.307 7.251 5.224 1.00 87.81 85 TYR A N 1
ATOM 645 C CA . TYR A 1 85 ? -2.244 8.427 4.367 1.00 87.81 85 TYR A CA 1
ATOM 646 C C . TYR A 1 85 ? -3.616 9.103 4.276 1.00 87.81 85 TYR A C 1
ATOM 648 O O . TYR A 1 85 ? -4.608 8.470 3.928 1.00 87.81 85 TYR A O 1
ATOM 656 N N . CYS A 1 86 ? -3.685 10.398 4.576 1.00 89.62 86 CYS A N 1
ATOM 657 C CA . CYS A 1 86 ? -4.915 11.165 4.447 1.00 89.62 86 CYS A CA 1
ATOM 658 C C . CYS A 1 86 ? -4.991 11.780 3.051 1.00 89.62 86 CYS A C 1
ATOM 660 O O . CYS A 1 86 ? -4.250 12.718 2.753 1.00 89.62 86 CYS A O 1
ATOM 662 N N . PHE A 1 87 ? -5.911 11.306 2.209 1.00 87.94 87 PHE A N 1
ATOM 663 C CA . PHE A 1 87 ? -6.081 11.839 0.854 1.00 87.94 87 PHE A CA 1
ATOM 664 C C . PHE A 1 87 ? -6.583 13.284 0.851 1.00 87.94 87 PHE A C 1
ATOM 666 O O . PHE A 1 87 ? -6.207 14.057 -0.030 1.00 87.94 87 PHE A O 1
ATOM 673 N N . GLN A 1 88 ? -7.355 13.682 1.868 1.00 89.19 88 GLN A N 1
ATOM 674 C CA . GLN A 1 88 ? -7.808 15.068 1.999 1.00 89.19 88 GLN A CA 1
ATOM 675 C C . GLN A 1 88 ? -6.654 16.040 2.295 1.00 89.19 88 GLN A C 1
ATOM 677 O O . GLN A 1 88 ? -6.583 17.111 1.7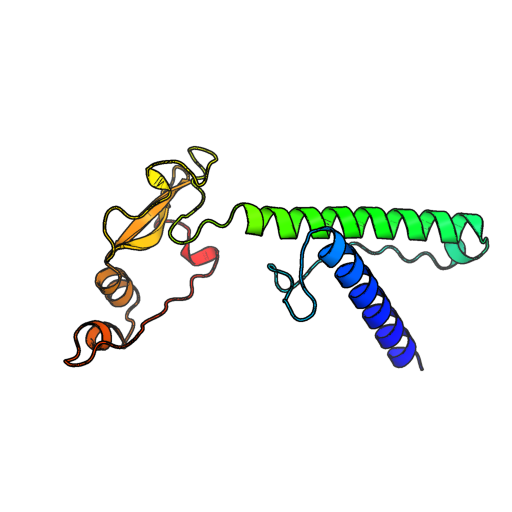00 1.00 89.19 88 GLN A O 1
ATOM 682 N N . CYS A 1 89 ? -5.750 15.682 3.212 1.00 87.12 89 CYS A N 1
ATOM 683 C CA . CYS A 1 89 ? -4.606 16.523 3.593 1.00 87.12 89 CYS A CA 1
ATOM 684 C C . CYS A 1 89 ? -3.355 16.263 2.742 1.00 87.12 89 CYS A C 1
ATOM 686 O O . CYS A 1 89 ? -2.376 16.993 2.869 1.00 87.12 89 CYS A O 1
ATOM 688 N N . ARG A 1 90 ? -3.379 15.217 1.909 1.00 83.56 90 ARG A N 1
ATOM 689 C CA . ARG A 1 90 ? -2.252 14.729 1.104 1.00 83.56 90 ARG A CA 1
ATOM 690 C C . ARG A 1 90 ? -0.989 14.467 1.929 1.00 83.56 90 ARG A C 1
ATOM 692 O O . ARG A 1 90 ? 0.120 14.800 1.520 1.00 83.56 90 ARG A O 1
ATOM 699 N N . SER A 1 91 ? -1.156 13.886 3.113 1.00 83.56 91 SER A N 1
ATOM 700 C CA . SER A 1 91 ? -0.060 13.636 4.051 1.00 83.56 91 SER A CA 1
ATOM 701 C C . SER A 1 91 ? -0.379 12.463 4.979 1.00 83.56 91 SER A C 1
ATOM 703 O O . SER A 1 91 ? -1.544 12.229 5.304 1.00 83.56 91 SER A O 1
ATOM 705 N N . ALA A 1 92 ? 0.658 11.752 5.427 1.00 86.06 92 ALA A N 1
ATOM 706 C CA . ALA A 1 92 ? 0.582 10.769 6.512 1.00 86.06 92 ALA A CA 1
ATOM 707 C C . ALA A 1 92 ? 0.896 11.382 7.895 1.00 86.06 92 ALA A C 1
ATOM 709 O O . ALA A 1 92 ? 0.769 10.705 8.914 1.00 86.06 92 ALA A O 1
ATOM 710 N N . ASP A 1 93 ? 1.275 12.663 7.951 1.00 87.44 93 ASP A N 1
ATOM 711 C CA . ASP A 1 93 ? 1.722 13.346 9.172 1.00 87.44 93 ASP A CA 1
ATOM 712 C C . ASP A 1 93 ? 0.622 14.199 9.829 1.00 87.44 93 ASP A C 1
ATOM 714 O O . ASP A 1 93 ? 0.811 14.753 10.911 1.00 87.44 93 ASP A O 1
ATOM 718 N N . CYS A 1 94 ? -0.572 14.262 9.234 1.00 88.75 94 CYS A N 1
ATOM 719 C CA . CYS A 1 94 ? -1.682 15.037 9.786 1.00 88.75 94 CYS A CA 1
ATOM 720 C C . CYS A 1 94 ? -2.370 14.330 10.969 1.00 88.75 94 CYS A C 1
ATOM 722 O O . CYS A 1 94 ? -2.185 13.135 11.196 1.00 88.75 94 CYS A O 1
ATOM 724 N N . ILE A 1 95 ? -3.205 15.063 11.713 1.00 93.62 95 ILE A N 1
ATOM 725 C CA . ILE A 1 95 ? -3.953 14.512 12.856 1.00 93.62 95 ILE A CA 1
ATOM 726 C C . ILE A 1 95 ? -4.931 13.400 12.452 1.00 93.62 95 ILE A C 1
ATOM 728 O O . ILE A 1 95 ? -5.115 12.448 13.194 1.00 93.62 95 ILE A O 1
ATOM 732 N N . HIS A 1 96 ? -5.504 13.474 11.248 1.00 94.69 96 HIS A N 1
ATOM 733 C CA . HIS A 1 96 ? -6.421 12.454 10.727 1.00 94.69 96 HIS A CA 1
ATOM 734 C C . HIS A 1 96 ? -5.712 11.167 10.303 1.00 94.69 96 HIS A C 1
ATOM 736 O O . HIS A 1 96 ? -6.373 10.212 9.921 1.00 94.69 96 HIS A O 1
ATOM 742 N N . SER A 1 97 ? -4.381 11.164 10.266 1.00 94.12 97 SER A N 1
ATOM 743 C CA . SER A 1 97 ? -3.616 10.000 9.836 1.00 94.12 97 SER A CA 1
ATOM 744 C C . SER A 1 97 ? -3.424 8.987 10.952 1.00 94.12 97 SER A C 1
ATOM 746 O O . SER A 1 97 ? -2.999 7.885 10.649 1.00 94.12 97 SER A O 1
ATOM 748 N N . ALA A 1 98 ? -3.713 9.325 12.208 1.00 95.06 98 ALA A N 1
ATOM 749 C CA . ALA A 1 98 ? -3.532 8.437 13.350 1.00 95.06 98 ALA A CA 1
ATOM 750 C C . ALA A 1 98 ? -4.877 8.142 14.036 1.00 95.06 98 ALA A C 1
ATOM 752 O O . ALA A 1 98 ? -5.756 9.011 14.035 1.00 95.06 98 ALA A O 1
ATOM 753 N N . PRO A 1 99 ? -5.035 6.954 14.646 1.00 95.19 99 PRO A N 1
ATOM 754 C CA . PRO A 1 99 ? -6.176 6.675 15.504 1.00 95.19 99 PRO A CA 1
ATOM 755 C C . PRO A 1 99 ? -6.168 7.596 16.731 1.00 95.19 99 PRO A C 1
ATOM 757 O O . PRO A 1 99 ? -5.113 8.039 17.192 1.00 95.19 99 PRO A O 1
ATOM 760 N N . GLY A 1 100 ? -7.351 7.875 17.280 1.00 93.56 100 GLY A N 1
ATOM 761 C CA . GLY A 1 100 ? -7.485 8.691 18.487 1.00 93.56 100 GLY A CA 1
ATOM 762 C C . GLY A 1 100 ? -7.098 7.943 19.765 1.00 93.56 100 GLY A C 1
ATOM 763 O O . GLY A 1 100 ? -6.692 8.569 20.743 1.00 93.56 100 GLY A O 1
ATOM 764 N N . THR A 1 101 ? -7.205 6.612 19.762 1.00 93.12 101 THR A N 1
ATOM 765 C CA . THR A 1 101 ? -6.881 5.740 20.899 1.00 93.12 101 THR A CA 1
ATOM 766 C C . THR A 1 101 ? -6.072 4.520 20.435 1.00 93.12 101 THR A C 1
ATOM 768 O O . THR A 1 101 ? -6.149 4.145 19.266 1.00 93.12 101 THR A O 1
ATOM 771 N N . PRO A 1 102 ? -5.323 3.845 21.327 1.00 90.62 102 PRO A N 1
ATOM 772 C CA . PRO A 1 102 ? -4.604 2.615 20.976 1.00 90.62 102 PRO A CA 1
ATOM 773 C C . PRO A 1 102 ? -5.500 1.435 20.568 1.00 90.62 102 PRO A C 1
ATOM 775 O O . PRO A 1 102 ? -5.012 0.495 19.952 1.00 90.62 102 PRO A O 1
ATOM 778 N N . ALA A 1 103 ? -6.785 1.463 20.932 1.00 90.50 103 ALA A N 1
ATOM 779 C CA . ALA A 1 103 ? -7.746 0.406 20.616 1.00 90.50 103 ALA A CA 1
ATOM 780 C C . ALA A 1 103 ? -8.455 0.626 19.262 1.00 90.50 103 ALA A C 1
ATOM 782 O O . ALA A 1 103 ? -9.089 -0.285 18.720 1.00 90.50 103 ALA A O 1
ATOM 783 N N . GLN A 1 104 ? -8.281 1.814 18.674 1.00 94.62 104 GLN A N 1
ATOM 784 C CA . GLN A 1 104 ? -8.781 2.150 17.352 1.00 94.62 104 GLN A CA 1
ATOM 785 C C . GLN A 1 104 ? -7.852 1.661 16.240 1.00 94.62 104 GLN A C 1
ATOM 787 O O . GLN A 1 104 ? -6.644 1.895 16.246 1.00 94.62 104 GLN A O 1
ATOM 792 N N . VAL A 1 105 ? -8.455 1.049 15.228 1.00 93.56 105 VAL A N 1
ATOM 793 C CA . VAL A 1 105 ? -7.812 0.583 14.000 1.00 93.56 105 VAL A CA 1
ATOM 794 C C . VAL A 1 105 ? -8.444 1.255 12.790 1.00 93.56 105 VAL A C 1
ATOM 796 O O . VAL A 1 105 ? -9.554 1.784 12.856 1.00 93.56 105 VAL A O 1
ATOM 799 N N . PHE A 1 106 ? -7.711 1.274 11.682 1.00 93.94 106 PHE A N 1
ATOM 800 C CA . PHE A 1 106 ? -8.208 1.813 10.423 1.00 93.94 106 PHE A CA 1
ATOM 801 C C . PHE A 1 106 ? -9.444 1.035 9.948 1.00 93.94 106 PHE A C 1
ATOM 803 O O . PHE A 1 106 ? -9.471 -0.189 10.016 1.00 93.94 106 PHE A O 1
ATOM 810 N N . ALA A 1 107 ? -10.463 1.757 9.484 1.00 93.62 107 ALA A N 1
ATOM 811 C CA . ALA A 1 107 ? -11.756 1.201 9.088 1.00 93.62 107 ALA A CA 1
ATOM 812 C C . ALA A 1 107 ? -12.209 1.679 7.6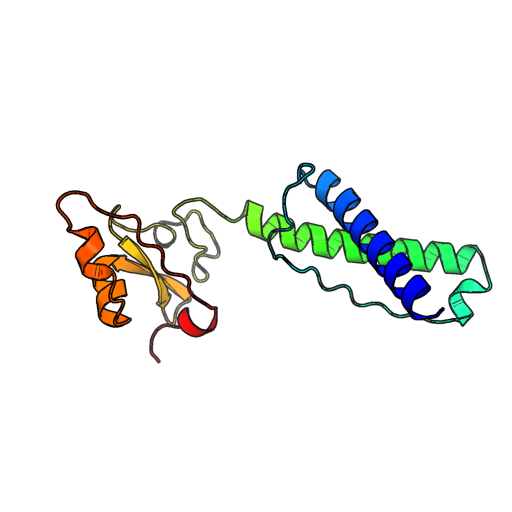94 1.00 93.62 107 ALA A C 1
ATOM 814 O O . ALA A 1 107 ? -13.390 1.608 7.371 1.00 93.62 107 ALA A O 1
ATOM 815 N N . GLY A 1 108 ? -11.279 2.168 6.866 1.00 93.06 108 GLY A N 1
ATOM 816 C CA . GLY A 1 108 ? -11.566 2.706 5.532 1.00 93.06 108 GLY A CA 1
ATOM 817 C C . GLY A 1 108 ? -11.560 4.234 5.480 1.00 93.06 108 GLY A C 1
ATOM 818 O O . GLY A 1 108 ? -11.136 4.911 6.420 1.00 93.06 108 GLY A O 1
ATOM 819 N N . PHE A 1 109 ? -12.013 4.800 4.367 1.00 92.69 109 PHE A N 1
ATOM 820 C CA . PHE A 1 109 ? -12.020 6.238 4.112 1.00 92.69 109 PHE A CA 1
ATOM 821 C C . PHE A 1 109 ? -13.432 6.820 4.102 1.00 92.69 109 PHE A C 1
ATOM 823 O O . PHE A 1 109 ? -14.370 6.220 3.582 1.00 92.69 109 PHE A O 1
ATOM 830 N N . SER A 1 110 ? -13.567 8.046 4.605 1.00 91.94 110 SER A N 1
ATOM 831 C CA . SER A 1 110 ? -14.764 8.855 4.386 1.00 91.94 110 SER A CA 1
ATOM 832 C C . SER A 1 110 ? -14.890 9.260 2.913 1.00 91.94 110 SER A C 1
ATOM 834 O O . SER A 1 110 ? -13.907 9.257 2.166 1.00 91.94 110 SER A O 1
ATOM 836 N N . ALA A 1 111 ? -16.069 9.746 2.515 1.00 88.69 111 ALA A N 1
ATOM 837 C CA . ALA A 1 111 ? -16.301 10.303 1.178 1.00 88.69 111 ALA A CA 1
ATOM 838 C C . ALA A 1 111 ? -15.353 11.467 0.812 1.00 88.69 111 ALA A C 1
ATOM 840 O O . ALA A 1 111 ? -15.125 11.741 -0.363 1.00 88.69 111 ALA A O 1
ATOM 841 N N . THR A 1 112 ? -14.769 12.149 1.803 1.00 90.12 112 THR A N 1
ATOM 842 C CA . THR A 1 112 ? -13.796 13.232 1.582 1.00 90.12 112 THR A CA 1
ATOM 843 C C . THR A 1 112 ? -12.347 12.741 1.504 1.00 90.12 112 THR A C 1
ATOM 845 O O . THR A 1 112 ? -11.438 13.555 1.347 1.00 90.12 112 THR A O 1
ATOM 848 N N . GLY A 1 113 ? -12.108 11.432 1.634 1.00 88.06 113 GLY A N 1
ATOM 849 C CA . GLY A 1 113 ? -10.774 10.837 1.630 1.00 88.06 113 GLY A CA 1
ATOM 850 C C . GLY A 1 113 ? -10.022 10.970 2.959 1.00 88.06 113 GLY A C 1
ATOM 851 O O . GLY A 1 113 ? -8.791 10.872 2.973 1.00 88.06 113 GLY A O 1
ATOM 852 N N . LYS A 1 114 ? -10.717 11.213 4.082 1.00 93.88 114 LYS A N 1
ATOM 853 C CA . LYS A 1 114 ? -10.100 11.109 5.417 1.00 93.88 114 LYS A CA 1
ATOM 854 C C . LYS A 1 114 ? -10.092 9.652 5.873 1.00 93.88 114 LYS A C 1
ATOM 856 O O . LYS A 1 114 ? -11.111 8.988 5.693 1.00 93.88 114 LYS A O 1
ATOM 861 N N . PRO A 1 115 ? -9.012 9.166 6.504 1.00 93.94 115 PRO A N 1
ATOM 862 C CA . PRO A 1 115 ? -9.044 7.886 7.189 1.00 93.94 115 PRO A CA 1
ATOM 863 C C . PRO A 1 115 ? -10.103 7.914 8.291 1.00 93.94 115 PRO A C 1
ATOM 865 O O . PRO A 1 115 ? -10.255 8.910 9.004 1.00 93.94 115 PRO A O 1
ATOM 868 N N . THR A 1 116 ? -10.839 6.821 8.409 1.00 94.44 116 THR A N 1
ATOM 869 C CA . THR A 1 116 ? -11.765 6.567 9.507 1.00 94.44 116 THR A CA 1
ATOM 870 C C . THR A 1 116 ? -11.175 5.485 10.392 1.00 94.44 116 THR A C 1
ATOM 872 O O . THR A 1 116 ? -10.475 4.588 9.915 1.00 94.44 116 THR A O 1
ATOM 875 N N . PHE A 1 117 ? -11.431 5.595 11.690 1.00 95.19 117 PHE A N 1
ATOM 876 C CA . PHE A 1 117 ? -10.939 4.652 12.679 1.00 95.19 117 PHE A CA 1
ATOM 877 C C . PHE A 1 117 ? -12.094 4.181 13.552 1.00 95.19 117 PHE A C 1
ATOM 879 O O . PHE A 1 117 ? -12.977 4.970 13.895 1.00 95.19 117 PHE A O 1
ATOM 886 N N . LYS A 1 118 ? -12.078 2.899 13.904 1.00 94.75 118 LYS A N 1
ATOM 887 C CA . LYS A 1 118 ? -13.056 2.259 14.787 1.00 94.75 118 LYS A CA 1
ATOM 888 C C . LYS A 1 118 ? -12.329 1.410 15.811 1.00 94.75 118 LYS A C 1
ATOM 890 O O . LYS A 1 118 ? -11.232 0.931 15.548 1.00 94.75 118 LYS A O 1
ATOM 895 N N . GLU A 1 119 ? -12.947 1.210 16.965 1.00 94.94 119 GLU A N 1
ATOM 896 C CA . GLU A 1 119 ? -12.481 0.215 17.933 1.00 94.94 119 GLU A CA 1
ATOM 897 C C . GLU A 1 119 ? -12.386 -1.159 17.253 1.00 94.94 119 GLU A C 1
ATOM 899 O O . GLU A 1 119 ? -13.326 -1.563 16.561 1.00 94.94 119 GLU A O 1
ATOM 904 N N . LEU A 1 120 ? -11.271 -1.876 17.440 1.00 93.88 120 LEU A N 1
ATOM 905 C CA . LEU A 1 120 ? -11.026 -3.159 16.766 1.00 93.88 120 LEU A CA 1
ATOM 906 C C . LEU A 1 120 ? -12.173 -4.153 16.982 1.00 93.88 120 LEU A C 1
ATOM 908 O O . LEU A 1 120 ? -12.629 -4.775 16.029 1.00 93.88 120 LEU A O 1
ATOM 912 N N . ALA A 1 121 ? -12.679 -4.257 18.21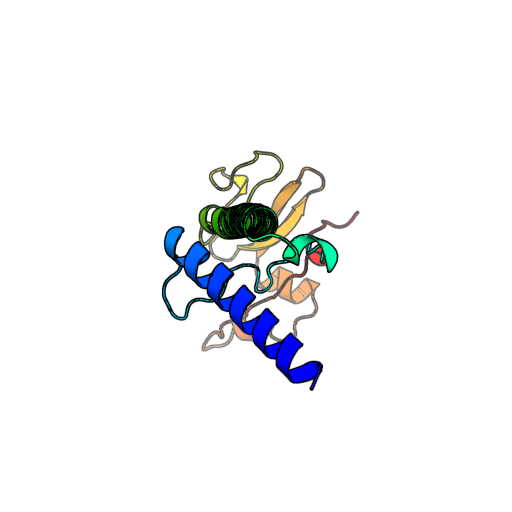1 1.00 93.69 121 ALA A N 1
ATOM 913 C CA . ALA A 1 121 ? -13.785 -5.154 18.525 1.00 93.69 121 ALA A CA 1
ATOM 914 C C . ALA A 1 121 ? -15.070 -4.798 17.764 1.00 93.69 121 ALA A C 1
ATOM 916 O O . ALA A 1 121 ? -15.745 -5.691 17.259 1.00 93.69 121 ALA A O 1
ATOM 917 N N . ASN A 1 122 ? -15.373 -3.506 17.604 1.00 93.75 122 ASN A N 1
ATOM 918 C CA . ASN A 1 122 ? -16.536 -3.073 16.828 1.00 93.75 122 ASN A CA 1
ATOM 919 C C . ASN A 1 122 ? -16.365 -3.422 15.346 1.00 93.75 122 ASN A C 1
ATOM 921 O O . ASN A 1 122 ? -17.310 -3.895 14.722 1.00 93.75 122 ASN A O 1
ATOM 925 N N . LEU A 1 123 ? -15.157 -3.253 14.797 1.00 93.44 123 LEU A N 1
ATOM 926 C CA . LEU A 1 123 ? -14.862 -3.655 13.421 1.00 93.44 123 LEU A CA 1
ATOM 927 C C . LEU A 1 123 ? -14.990 -5.178 13.229 1.00 93.44 123 LEU A C 1
ATOM 929 O O . LEU A 1 123 ? -15.523 -5.617 12.212 1.00 93.44 123 LEU A O 1
ATOM 933 N N . CYS A 1 124 ? -14.546 -5.984 14.201 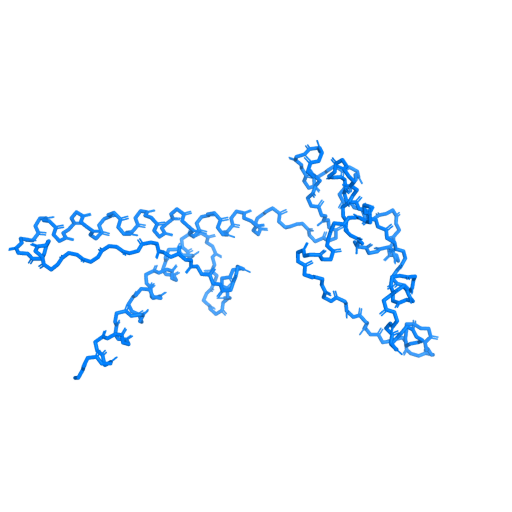1.00 94.25 124 CYS A N 1
ATOM 934 C CA . CYS A 1 124 ? -14.752 -7.434 14.189 1.00 94.25 124 CYS A CA 1
ATOM 935 C C . CYS A 1 124 ? -16.246 -7.792 14.184 1.00 94.25 124 CYS A C 1
ATOM 937 O O . CYS A 1 124 ? -16.665 -8.614 13.374 1.00 94.25 124 CYS A O 1
ATOM 939 N N . LEU A 1 125 ? -17.053 -7.155 15.043 1.00 93.00 125 LEU A N 1
ATOM 940 C CA . LEU A 1 125 ? -18.499 -7.396 15.122 1.00 93.00 125 LEU A CA 1
ATOM 941 C C . LEU A 1 125 ? -19.216 -7.049 13.812 1.00 93.00 125 LEU A C 1
ATOM 943 O O . LEU A 1 125 ? -20.011 -7.848 13.328 1.00 93.00 125 LEU A O 1
ATOM 947 N N . GLU A 1 126 ? -18.909 -5.895 13.215 1.00 91.81 126 GLU A N 1
ATOM 948 C CA . GLU A 1 126 ? -19.492 -5.466 11.934 1.00 91.81 126 GLU A CA 1
ATOM 949 C C . GLU A 1 126 ? -19.181 -6.444 10.794 1.00 91.81 126 GLU A C 1
ATOM 951 O O . GLU A 1 126 ? -20.010 -6.662 9.913 1.00 91.81 126 GLU A O 1
ATOM 956 N N . ARG A 1 127 ? -17.995 -7.061 10.824 1.00 90.31 127 ARG A N 1
ATOM 957 C CA . ARG A 1 127 ? -17.559 -8.059 9.837 1.00 90.31 127 ARG A CA 1
ATOM 958 C C . ARG A 1 127 ? -18.026 -9.481 10.152 1.00 90.31 127 ARG A C 1
ATOM 960 O O . ARG A 1 127 ? -17.773 -10.377 9.351 1.00 90.31 127 ARG A O 1
ATOM 967 N N . GLY A 1 128 ? -18.669 -9.702 11.299 1.00 91.19 128 GLY A N 1
ATOM 968 C CA . GLY A 1 128 ? -19.014 -11.041 11.775 1.00 91.19 128 GLY A CA 1
ATOM 969 C C . GLY A 1 128 ? -17.787 -11.923 12.041 1.00 91.19 128 GLY A C 1
ATOM 970 O O . GLY A 1 128 ? -17.847 -13.129 11.825 1.00 91.19 128 GLY A O 1
ATOM 971 N N . ASP A 1 129 ? -16.661 -11.337 12.462 1.00 93.31 129 ASP A N 1
ATOM 972 C CA . ASP A 1 129 ? -15.434 -12.083 12.749 1.00 93.31 129 ASP A CA 1
ATOM 973 C C . ASP A 1 129 ? -15.588 -12.893 14.045 1.00 93.31 129 ASP A C 1
ATOM 975 O O . ASP A 1 129 ? -15.678 -12.342 15.146 1.00 93.31 129 ASP A O 1
ATOM 979 N N . GLU A 1 130 ? -15.571 -14.219 13.915 1.00 93.50 130 GLU A N 1
ATOM 980 C CA . GLU A 1 130 ? -15.733 -15.177 15.019 1.00 93.50 130 GLU A CA 1
ATOM 981 C C . GLU A 1 130 ? -14.647 -15.061 16.105 1.00 93.50 130 GLU A C 1
ATOM 983 O O . GLU A 1 130 ? -14.759 -15.653 17.178 1.00 93.50 130 GLU A O 1
ATOM 988 N N . ARG A 1 131 ? -13.559 -14.325 15.846 1.00 94.00 131 ARG A N 1
ATOM 989 C CA . ARG A 1 131 ? -12.433 -14.169 16.775 1.00 94.00 131 ARG A CA 1
ATOM 990 C C . ARG A 1 131 ? -12.590 -12.977 17.718 1.00 94.00 131 ARG A C 1
ATOM 992 O O . ARG A 1 131 ? -11.694 -12.765 18.532 1.00 94.00 131 ARG A O 1
ATOM 999 N N . VAL A 1 132 ? -13.680 -12.206 17.637 1.00 93.56 132 VAL A N 1
ATOM 1000 C CA . VAL A 1 132 ? -13.880 -11.006 18.474 1.00 93.56 132 VAL A CA 1
ATOM 1001 C C . VAL A 1 132 ? -13.740 -11.296 19.970 1.00 93.56 132 VAL A C 1
ATOM 1003 O O . VAL A 1 132 ? -13.055 -10.559 20.677 1.00 93.56 132 VAL A O 1
ATOM 1006 N N . ASP A 1 133 ? -14.288 -12.417 20.437 1.00 92.25 133 ASP A N 1
ATOM 1007 C CA . ASP A 1 133 ? -14.252 -12.794 21.853 1.00 92.25 133 ASP A CA 1
ATOM 1008 C C . ASP A 1 133 ? -12.826 -13.077 22.346 1.00 92.25 133 ASP A C 1
ATOM 1010 O O . ASP A 1 133 ? -12.517 -12.898 23.524 1.00 92.25 133 ASP A O 1
ATOM 1014 N N . ARG A 1 134 ? -11.909 -13.452 21.443 1.00 93.19 134 ARG A N 1
ATOM 1015 C CA . ARG A 1 134 ? -10.513 -13.772 21.784 1.00 93.19 134 ARG A CA 1
ATOM 1016 C C . ARG A 1 134 ? -9.697 -12.547 22.185 1.00 93.19 134 ARG A C 1
ATOM 1018 O O . ARG A 1 134 ? -8.679 -12.688 22.858 1.00 93.19 134 ARG A O 1
ATOM 1025 N N . ILE A 1 135 ? -10.153 -11.352 21.808 1.00 91.19 135 ILE A N 1
ATOM 1026 C CA . ILE A 1 135 ? -9.569 -10.078 22.250 1.00 91.19 135 ILE A CA 1
ATOM 1027 C C . ILE A 1 135 ? -9.784 -9.891 23.763 1.00 91.19 135 ILE A C 1
ATOM 1029 O O . ILE A 1 135 ? -8.989 -9.229 24.426 1.00 91.19 135 ILE A O 1
ATOM 1033 N N . TYR A 1 136 ? -10.838 -10.503 24.311 1.00 90.06 136 TYR A N 1
ATOM 1034 C CA . TYR A 1 136 ? -11.270 -10.360 25.702 1.00 90.06 136 TYR A CA 1
ATOM 1035 C C . TYR A 1 136 ? -11.077 -11.630 26.543 1.00 90.06 136 TYR A C 1
ATOM 1037 O O . TYR A 1 136 ? -11.561 -11.690 27.671 1.00 90.06 136 TYR A O 1
ATOM 1045 N N . ALA A 1 137 ? -10.388 -12.645 26.015 1.00 90.81 137 ALA A N 1
ATOM 1046 C CA . ALA A 1 137 ? -10.049 -13.844 26.774 1.00 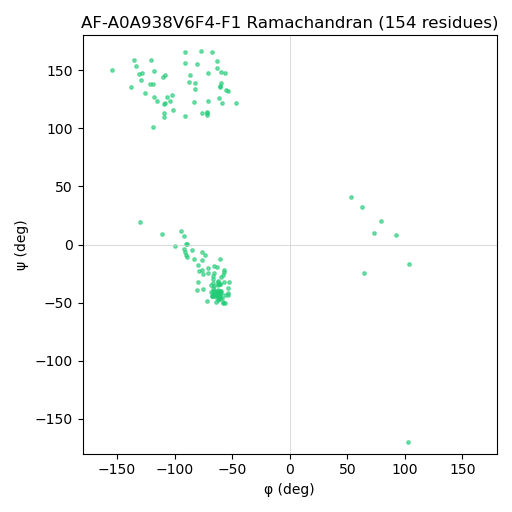90.81 137 ALA A CA 1
ATOM 1047 C C . ALA A 1 137 ? -9.117 -13.516 27.958 1.00 90.81 137 ALA A C 1
ATOM 1049 O O . ALA A 1 137 ? -8.386 -12.526 27.920 1.00 90.81 137 ALA A O 1
ATOM 1050 N N . ASP A 1 138 ? -9.081 -14.387 28.977 1.00 90.88 138 ASP A N 1
ATOM 1051 C CA . ASP A 1 138 ? -8.183 -14.244 30.141 1.00 90.88 138 ASP A CA 1
ATOM 1052 C C . ASP A 1 138 ? -6.710 -14.053 29.730 1.00 90.88 138 ASP A C 1
ATOM 1054 O O . ASP A 1 138 ? -5.952 -13.337 30.386 1.00 90.88 138 ASP A O 1
ATOM 1058 N N . VAL A 1 139 ? -6.317 -14.668 28.610 1.00 91.75 139 VAL A N 1
ATOM 1059 C CA . VAL A 1 139 ? -5.077 -14.373 27.888 1.00 91.75 139 VAL A CA 1
ATOM 1060 C C . VAL A 1 139 ? -5.462 -13.894 26.483 1.00 91.75 139 VAL A C 1
ATOM 1062 O O . VAL A 1 139 ? -5.793 -14.734 25.645 1.00 91.75 139 VAL A O 1
ATOM 1065 N N . PRO A 1 140 ? -5.447 -12.574 26.212 1.00 88.19 140 PRO A N 1
ATOM 1066 C CA . PRO A 1 140 ? -5.853 -12.032 24.918 1.00 88.19 140 PRO A CA 1
ATOM 1067 C C . PRO A 1 140 ? -4.995 -12.549 23.760 1.00 88.19 140 PRO A C 1
ATOM 1069 O O . PRO A 1 140 ? -3.763 -12.564 23.840 1.00 88.19 140 PRO A O 1
ATOM 1072 N N . GLU A 1 141 ? -5.641 -12.921 22.655 1.00 91.81 141 GLU A N 1
ATOM 1073 C CA . GLU A 1 141 ? -4.957 -13.311 21.419 1.00 91.81 141 GLU A CA 1
ATOM 1074 C C . GLU A 1 141 ? -4.728 -12.116 20.484 1.00 91.81 141 GLU A C 1
ATOM 1076 O O . GLU A 1 141 ? -5.464 -11.127 20.484 1.00 91.81 141 GLU A O 1
ATOM 1081 N N . VAL A 1 142 ? -3.721 -12.233 19.614 1.00 89.31 142 VAL A N 1
ATOM 1082 C CA . VAL A 1 142 ? -3.510 -11.272 18.527 1.00 89.31 142 VAL A CA 1
ATOM 1083 C C . VAL A 1 142 ? -4.522 -11.541 17.417 1.00 89.31 142 VAL A C 1
ATOM 1085 O O . VAL A 1 142 ? -4.448 -12.556 16.723 1.00 89.31 142 VAL A O 1
ATOM 1088 N N . VAL A 1 143 ? -5.435 -10.595 17.208 1.00 90.62 143 VAL A N 1
ATOM 1089 C CA . VAL A 1 143 ? -6.366 -10.601 16.077 1.00 90.62 143 VAL A CA 1
ATOM 1090 C C . VAL A 1 143 ? -5.879 -9.617 15.019 1.00 90.62 143 VAL A C 1
ATOM 1092 O O . VAL A 1 143 ? -5.609 -8.454 15.306 1.00 90.62 143 VAL A O 1
ATOM 1095 N N . ALA A 1 144 ? -5.778 -10.095 13.779 1.00 89.69 144 ALA A N 1
ATOM 1096 C CA . ALA A 1 144 ? -5.451 -9.282 12.617 1.00 89.69 144 ALA A CA 1
ATOM 1097 C C . ALA A 1 144 ? -6.570 -9.376 11.577 1.00 89.69 144 ALA A C 1
ATOM 1099 O O . ALA A 1 144 ? -7.095 -10.463 11.297 1.00 89.69 144 ALA A O 1
ATOM 1100 N N . ILE A 1 145 ? -6.899 -8.225 10.994 1.00 87.75 145 ILE A N 1
ATOM 1101 C CA . ILE A 1 145 ? -7.877 -8.083 9.921 1.00 87.75 145 ILE A CA 1
ATOM 1102 C C . ILE A 1 145 ? -7.129 -7.612 8.677 1.00 87.75 145 ILE A C 1
ATOM 1104 O O . ILE A 1 145 ? -6.460 -6.580 8.702 1.00 87.75 145 ILE A O 1
ATOM 1108 N N . ALA A 1 146 ? -7.246 -8.375 7.593 1.00 87.62 146 ALA A N 1
ATOM 1109 C CA . ALA A 1 146 ? -6.835 -7.924 6.272 1.00 87.62 146 ALA A CA 1
ATOM 1110 C C . ALA A 1 146 ? -8.007 -7.185 5.612 1.00 87.62 146 ALA A C 1
ATOM 1112 O O . ALA A 1 146 ? -9.164 -7.591 5.751 1.00 87.62 146 ALA A O 1
ATOM 1113 N N . GLN A 1 147 ? -7.705 -6.087 4.924 1.00 85.19 147 GLN A N 1
ATOM 1114 C CA . GLN A 1 147 ? -8.684 -5.308 4.173 1.00 85.19 147 GLN A CA 1
ATOM 1115 C C . GLN A 1 147 ? -8.194 -5.158 2.738 1.00 85.19 147 GLN A C 1
ATOM 1117 O O . GLN A 1 147 ? -7.040 -4.781 2.516 1.00 85.19 147 GLN A O 1
ATOM 1122 N N . GLU A 1 148 ? -9.065 -5.445 1.779 1.00 84.06 148 GLU A N 1
ATOM 1123 C CA . GLU A 1 148 ? -8.796 -5.210 0.363 1.00 84.06 148 GLU A CA 1
ATOM 1124 C C . GLU A 1 148 ? -9.280 -3.822 -0.058 1.00 84.06 148 GLU A C 1
ATOM 1126 O O . GLU A 1 148 ? -10.034 -3.169 0.656 1.00 84.06 148 GLU A O 1
ATOM 1131 N N . GLY A 1 149 ? -8.846 -3.341 -1.226 1.00 80.50 149 GLY A N 1
ATOM 1132 C CA . GLY A 1 149 ? -9.166 -1.984 -1.685 1.00 80.50 149 GLY A CA 1
ATOM 1133 C C . GLY A 1 149 ? -10.669 -1.690 -1.766 1.00 80.50 149 GLY A C 1
ATOM 1134 O O . GLY A 1 149 ? -11.080 -0.558 -1.504 1.00 80.50 149 GLY A O 1
ATOM 1135 N N . ASP A 1 150 ? -11.482 -2.701 -2.072 1.00 82.06 150 ASP A N 1
ATOM 1136 C CA . ASP A 1 150 ? -12.939 -2.572 -2.127 1.00 82.06 150 ASP A CA 1
ATOM 1137 C C . ASP A 1 150 ? -13.576 -2.413 -0.737 1.00 82.06 150 ASP A C 1
ATOM 1139 O O . ASP A 1 150 ? -14.598 -1.740 -0.621 1.00 82.06 150 ASP A O 1
ATOM 1143 N N . ASP A 1 151 ? -12.917 -2.889 0.325 1.00 79.44 151 ASP A N 1
ATOM 1144 C CA . ASP A 1 151 ? -13.353 -2.710 1.717 1.00 79.44 151 ASP A CA 1
ATOM 1145 C C . ASP A 1 151 ? -13.083 -1.297 2.258 1.00 79.44 151 ASP A C 1
ATOM 1147 O O . ASP A 1 151 ? -13.526 -0.952 3.355 1.00 79.44 151 ASP A O 1
ATOM 1151 N N . LEU A 1 152 ? -12.268 -0.498 1.558 1.00 83.38 152 LEU A N 1
ATOM 1152 C CA . LEU A 1 152 ? -11.766 0.782 2.073 1.00 83.38 152 LEU A CA 1
ATOM 1153 C C . LEU A 1 152 ? -12.651 1.974 1.714 1.00 83.38 152 LEU A C 1
ATOM 1155 O O . LEU A 1 152 ? -12.379 3.090 2.166 1.00 83.38 152 LEU A O 1
ATOM 1159 N N . LYS A 1 153 ? -13.682 1.773 0.89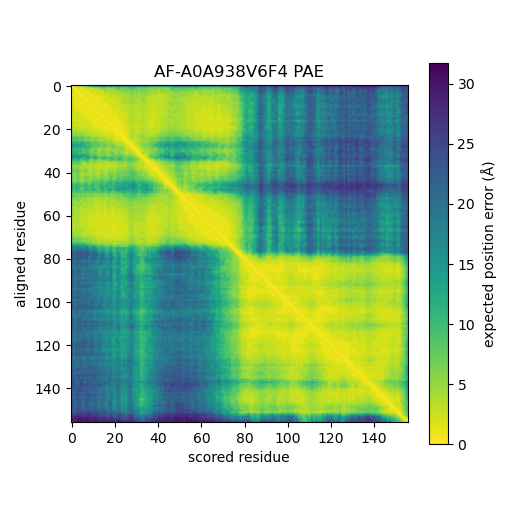6 1.00 75.00 153 LYS A N 1
ATOM 1160 C CA . LYS A 1 153 ? -14.677 2.804 0.597 1.00 75.00 153 LYS A CA 1
ATOM 1161 C C . LYS A 1 153 ? -15.706 2.802 1.725 1.00 75.00 153 LYS A C 1
ATOM 1163 O O . LYS A 1 153 ? -16.310 1.771 1.988 1.00 75.00 153 LYS A O 1
ATOM 1168 N N . GLY A 1 154 ? -15.898 3.940 2.394 1.00 61.91 154 GLY A N 1
ATOM 1169 C CA . GLY A 1 154 ? -17.020 4.094 3.320 1.00 61.91 154 GLY A CA 1
ATOM 1170 C C . GLY A 1 154 ? -18.347 3.818 2.609 1.00 61.91 154 GLY A C 1
ATOM 1171 O O . GLY A 1 154 ? -18.454 4.090 1.411 1.00 61.91 154 GLY A O 1
ATOM 1172 N N . GLU A 1 155 ? -19.320 3.265 3.341 1.00 52.16 155 GLU A N 1
ATOM 1173 C CA . GLU A 1 155 ? -20.677 3.019 2.837 1.00 52.16 155 GLU A CA 1
ATOM 1174 C C . GLU A 1 155 ? -21.201 4.269 2.107 1.00 52.16 155 GLU A C 1
ATOM 1176 O O . GLU A 1 155 ? -21.220 5.369 2.670 1.00 52.16 155 GLU A O 1
ATOM 1181 N N . LEU A 1 156 ? -21.550 4.089 0.829 1.00 37.22 156 LEU A N 1
ATOM 1182 C CA . LEU A 1 156 ? -22.258 5.059 -0.008 1.00 37.22 156 LEU A CA 1
ATOM 1183 C C . LEU A 1 156 ? -23.742 4.707 -0.035 1.00 37.22 156 LEU A C 1
ATOM 1185 O O . LEU A 1 156 ? -24.041 3.509 -0.238 1.00 37.22 156 LEU A O 1
#

Solvent-accessible surface area (backbone atoms only — not comparable to full-atom values): 9450 Å² total; per-residue (Å²): 108,74,66,60,54,52,53,51,51,52,53,50,51,54,50,52,53,50,57,50,34,40,79,75,68,50,57,95,87,66,75,64,83,71,77,66,83,89,76,92,80,83,87,60,86,72,46,67,76,40,74,64,50,38,50,51,54,51,48,54,51,50,51,53,50,46,51,53,46,49,56,47,50,52,58,49,74,61,60,44,91,81,40,42,70,14,64,62,78,70,35,48,84,48,79,61,11,40,54,95,46,95,62,32,36,84,63,27,24,44,98,71,33,38,51,35,63,38,45,48,60,59,54,25,57,77,68,67,43,88,61,46,65,39,61,72,36,100,72,59,52,92,82,85,83,89,78,55,81,81,63,33,58,47,93,127

Secondary structure (DSSP, 8-state):
-HHHHHHHHHHHHHHHHHHHHHHTTPPTTPPPTTS---------GGGGGSHHHHHHHHHHHHHHHHHHHHHHHHHHHT--TT---BTTTTBSSSGGGS-SSTTEEEEEE-TTS-EEEEEHHHHHHHTT-TTGGGGGSSS---------GGGGBPP-

Foldseek 3Di:
DVVVVVVVVVVVLVVLLVVLLVVVPDDPPDAQQVNDFDDDDDDDVVQPPDPVSVVVSVVVSSVRSNVRSVVSSVVVVQDDVQFDQQPLVRHRPDPLGHDPDPQWDFQAAEPSRGTDIDRPLVSCVVVVPPCSCQCVPPDRDDDDDDDDPVRRYPDD

Radius of gyration: 22.11 Å; Cα contacts (8 Å, |Δi|>4): 145; chains: 1; bounding box: 47×42×66 Å